Protein AF-A0A023AZH9-F1 (afdb_monomer_lite)

Structure (mmCIF, N/CA/C/O backbone):
data_AF-A0A023AZH9-F1
#
_entry.id   AF-A0A023AZH9-F1
#
loop_
_atom_site.group_PDB
_atom_site.id
_atom_site.type_symbol
_atom_site.label_atom_id
_atom_site.label_alt_id
_atom_site.label_comp_id
_atom_site.label_asym_id
_atom_site.label_entity_id
_atom_site.label_seq_id
_atom_site.pdbx_PDB_ins_code
_atom_site.Cartn_x
_atom_site.Cartn_y
_atom_site.Cartn_z
_atom_site.occupancy
_atom_site.B_iso_or_equiv
_atom_site.auth_seq_id
_atom_site.auth_comp_id
_atom_site.auth_asym_id
_atom_site.auth_atom_id
_atom_site.pdbx_PDB_model_num
ATOM 1 N N . MET A 1 1 ? -17.544 7.666 34.321 1.00 59.31 1 MET A N 1
ATOM 2 C CA . MET A 1 1 ? -16.775 6.590 33.650 1.00 59.31 1 MET A CA 1
ATOM 3 C C . MET A 1 1 ? -17.242 6.341 32.219 1.00 59.31 1 MET A C 1
ATOM 5 O O . MET A 1 1 ? -16.391 6.324 31.348 1.00 59.31 1 MET A O 1
ATOM 9 N N . SER A 1 2 ? -18.548 6.223 31.940 1.00 65.75 2 SER A N 1
ATOM 10 C CA . SER A 1 2 ? -19.050 5.993 30.568 1.00 65.75 2 SER A CA 1
ATOM 11 C C . SER A 1 2 ? -18.672 7.094 29.550 1.00 65.75 2 SER A C 1
ATOM 13 O O . SER A 1 2 ? -18.297 6.763 28.431 1.00 65.75 2 SER A O 1
ATOM 15 N N . ALA A 1 3 ? -18.655 8.377 29.942 1.00 75.12 3 ALA A N 1
ATOM 16 C CA . ALA A 1 3 ? -18.287 9.485 29.044 1.00 75.12 3 ALA A CA 1
ATOM 17 C C . ALA A 1 3 ? -16.852 9.382 28.479 1.00 75.12 3 ALA A C 1
ATOM 19 O O . ALA A 1 3 ? -16.666 9.530 27.276 1.00 75.12 3 ALA A O 1
ATOM 20 N N . ASN A 1 4 ? -15.863 9.030 29.312 1.00 84.88 4 ASN A N 1
ATOM 21 C CA . ASN A 1 4 ? -14.469 8.876 28.868 1.00 84.88 4 ASN A CA 1
ATOM 22 C C . ASN A 1 4 ? -14.304 7.706 27.883 1.00 84.88 4 ASN A C 1
ATOM 24 O O . ASN A 1 4 ? -13.522 7.798 26.945 1.00 84.88 4 ASN A O 1
ATOM 28 N N . LEU A 1 5 ? -15.062 6.617 28.067 1.00 84.31 5 LEU A N 1
ATOM 29 C CA . LEU A 1 5 ? -15.028 5.470 27.152 1.00 84.31 5 LEU A CA 1
ATOM 30 C C . LEU A 1 5 ? -15.640 5.805 25.785 1.00 84.31 5 LEU A C 1
ATOM 32 O O . LEU A 1 5 ? -15.160 5.317 24.766 1.00 84.31 5 LEU A O 1
ATOM 36 N N . LEU A 1 6 ? -16.682 6.642 25.750 1.00 84.88 6 LEU A N 1
ATOM 37 C CA . LEU A 1 6 ? -17.296 7.107 24.502 1.00 84.88 6 LEU A CA 1
ATOM 38 C C . LEU A 1 6 ? -16.375 8.061 23.732 1.00 84.88 6 LEU A C 1
ATOM 40 O O . LEU A 1 6 ? -16.278 7.966 22.508 1.00 84.88 6 LEU A O 1
ATOM 44 N N . GLU A 1 7 ? -15.674 8.949 24.437 1.00 90.19 7 GLU A N 1
ATOM 45 C CA . GLU A 1 7 ? -14.670 9.830 23.836 1.00 90.19 7 GLU A CA 1
ATOM 46 C C . GLU A 1 7 ? -13.495 9.027 23.260 1.00 90.19 7 GLU A C 1
ATOM 48 O O . GLU A 1 7 ? -13.085 9.247 22.116 1.00 90.19 7 GLU A O 1
ATOM 53 N N . GLU A 1 8 ? -13.017 8.025 24.002 1.00 90.88 8 GLU A N 1
ATOM 54 C CA . GLU A 1 8 ? -11.967 7.125 23.534 1.00 90.88 8 GLU A CA 1
ATOM 55 C C . GLU A 1 8 ? -12.415 6.295 22.322 1.00 90.88 8 GLU A C 1
ATOM 57 O O . GLU A 1 8 ? -11.681 6.211 21.336 1.00 90.88 8 GLU A O 1
ATOM 62 N N . LEU A 1 9 ? -13.644 5.766 22.323 1.00 90.00 9 LEU A N 1
ATOM 63 C CA . LEU A 1 9 ? -14.215 5.073 21.165 1.00 90.00 9 LEU A CA 1
ATOM 64 C C . LEU A 1 9 ? -14.250 5.981 19.926 1.00 90.00 9 LEU A C 1
ATOM 66 O O . LEU A 1 9 ? -13.848 5.563 18.840 1.00 90.00 9 LEU A O 1
ATOM 70 N N . ASN A 1 10 ? -14.690 7.232 20.079 1.00 90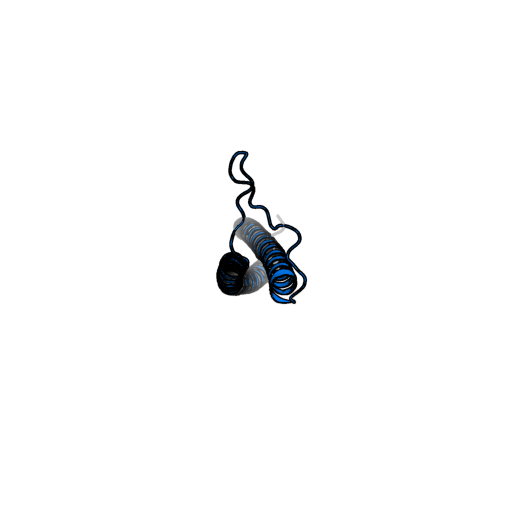.94 10 ASN A N 1
ATOM 71 C CA . ASN A 1 10 ? -14.753 8.188 18.975 1.00 90.94 10 ASN A CA 1
ATOM 72 C C . ASN A 1 10 ? -13.355 8.537 18.428 1.00 90.94 10 ASN A C 1
ATOM 74 O O . ASN A 1 10 ? -13.156 8.597 17.211 1.00 90.94 10 ASN A O 1
ATOM 78 N N . SER A 1 11 ? -12.368 8.699 19.313 1.00 93.31 11 SER A N 1
ATOM 79 C CA . SER A 1 11 ? -10.965 8.907 18.936 1.00 93.31 11 SER A CA 1
ATOM 80 C C . SER A 1 11 ? -10.402 7.713 18.150 1.00 93.31 11 SER A C 1
ATOM 82 O O . SER A 1 11 ? -9.840 7.879 17.061 1.00 93.31 11 SER A O 1
ATOM 84 N N . GLN A 1 12 ? -10.635 6.488 18.632 1.00 93.00 12 GLN A N 1
ATOM 85 C CA . GLN A 1 12 ? -10.188 5.264 17.959 1.00 93.00 12 GLN A CA 1
ATOM 86 C C . GLN A 1 12 ? -10.889 5.056 16.607 1.00 93.00 12 GLN A C 1
ATOM 88 O O . GLN A 1 12 ? -10.245 4.651 15.637 1.00 93.00 12 GLN A O 1
ATOM 93 N N . LEU A 1 13 ? -12.180 5.392 16.496 1.00 93.31 13 LEU A N 1
ATOM 94 C CA . LEU A 1 13 ? -12.920 5.358 15.229 1.00 93.31 13 LEU A CA 1
ATOM 95 C C . LEU A 1 13 ? -12.338 6.339 14.206 1.00 93.31 13 LEU A C 1
ATOM 97 O O . LEU A 1 13 ? -12.188 5.991 13.033 1.00 93.31 13 LEU A O 1
ATOM 101 N N . SER A 1 14 ? -11.981 7.550 14.639 1.00 94.88 14 SER A N 1
ATOM 102 C CA . SER A 1 14 ? -11.315 8.538 13.783 1.00 94.88 14 SER A CA 1
ATOM 103 C C . SER A 1 14 ? -9.965 8.019 13.272 1.00 94.88 14 SER A C 1
ATOM 105 O O . SER A 1 14 ? -9.691 8.055 12.071 1.00 94.88 14 SER A O 1
ATOM 107 N N . SER A 1 15 ? -9.159 7.434 14.162 1.00 94.19 15 SER A N 1
ATOM 108 C CA . SER A 1 15 ? -7.870 6.825 13.812 1.00 94.19 15 SER A CA 1
ATOM 109 C C . SER A 1 15 ? -8.015 5.657 12.823 1.00 94.19 15 SER A C 1
ATOM 111 O O . SER A 1 15 ? -7.279 5.575 11.837 1.00 94.19 15 SER A O 1
ATOM 113 N N . ALA A 1 16 ? -9.013 4.787 13.016 1.00 95.38 16 ALA A N 1
ATOM 114 C CA . ALA A 1 16 ? -9.306 3.692 12.091 1.00 95.38 16 ALA A CA 1
ATOM 115 C C . ALA A 1 16 ? -9.692 4.203 10.692 1.00 95.38 16 ALA A C 1
ATOM 117 O O . ALA A 1 16 ? -9.178 3.698 9.693 1.00 95.38 16 ALA A O 1
ATOM 118 N N . ARG A 1 17 ? -10.522 5.251 10.605 1.00 96.44 17 ARG A N 1
ATOM 119 C CA . ARG A 1 17 ? -10.871 5.897 9.326 1.00 96.44 17 ARG A CA 1
ATOM 120 C C . ARG A 1 17 ? -9.651 6.509 8.639 1.00 96.44 17 ARG A C 1
ATOM 122 O O . ARG A 1 17 ? -9.510 6.388 7.424 1.00 96.44 17 ARG A O 1
ATOM 129 N N . ALA A 1 18 ? -8.746 7.126 9.398 1.00 96.12 18 ALA A N 1
ATOM 130 C CA . ALA A 1 18 ? -7.501 7.662 8.852 1.00 96.12 18 ALA A CA 1
ATOM 131 C C . ALA A 1 18 ? -6.613 6.552 8.257 1.00 96.12 18 ALA A C 1
ATOM 133 O O . ALA A 1 18 ? -6.044 6.726 7.179 1.00 96.12 18 ALA A O 1
ATOM 134 N N . LEU A 1 19 ? -6.531 5.388 8.910 1.00 95.44 19 LEU A N 1
ATOM 135 C CA . LEU A 1 19 ? -5.822 4.222 8.371 1.00 95.44 19 LEU A CA 1
ATOM 136 C C . LEU A 1 19 ? -6.483 3.684 7.094 1.00 95.44 19 LEU A C 1
ATOM 138 O O . LEU A 1 19 ? -5.779 3.367 6.138 1.00 95.44 19 LEU A O 1
ATOM 142 N N . GLU A 1 20 ? -7.815 3.628 7.034 1.00 96.38 20 GLU A N 1
ATOM 143 C CA . GLU A 1 20 ? -8.540 3.237 5.816 1.00 96.38 20 GLU A CA 1
ATOM 144 C C . GLU A 1 20 ? -8.242 4.186 4.644 1.00 96.38 20 GLU A C 1
ATOM 146 O O . GLU A 1 20 ? -7.988 3.730 3.526 1.00 96.38 20 GLU A O 1
ATOM 151 N N . GLN A 1 21 ? -8.168 5.496 4.900 1.00 97.19 21 GLN A N 1
ATOM 152 C CA . GLN A 1 21 ? -7.752 6.477 3.894 1.00 97.19 21 GLN A CA 1
ATOM 153 C C . GLN A 1 21 ? -6.295 6.280 3.452 1.00 97.19 21 GLN A C 1
ATOM 155 O O . GLN A 1 21 ? -6.002 6.347 2.258 1.00 97.19 21 GLN A O 1
ATOM 160 N N . GLN A 1 22 ? -5.375 6.002 4.380 1.00 95.75 22 GLN A N 1
ATOM 161 C CA . GLN A 1 22 ? -3.970 5.737 4.047 1.00 95.75 22 GLN A CA 1
ATOM 162 C C . GLN A 1 22 ? -3.815 4.488 3.170 1.00 95.75 22 GLN A C 1
ATOM 164 O O . GLN A 1 22 ? -3.088 4.533 2.177 1.00 95.75 22 GLN A O 1
ATOM 169 N N . ILE A 1 23 ? -4.544 3.413 3.481 1.00 97.25 23 ILE A N 1
ATOM 170 C CA . ILE A 1 23 ? -4.609 2.187 2.669 1.00 97.25 23 ILE A CA 1
ATOM 171 C C . ILE A 1 23 ? -5.127 2.508 1.268 1.00 97.25 23 ILE A C 1
ATOM 173 O O . ILE A 1 23 ? -4.504 2.146 0.270 1.00 97.25 23 ILE A O 1
ATOM 177 N N . PHE A 1 24 ? -6.243 3.235 1.174 1.00 97.62 24 PHE A N 1
ATOM 178 C CA . PHE A 1 24 ? -6.809 3.634 -0.111 1.00 97.62 24 PHE A CA 1
ATOM 179 C C . PHE A 1 24 ? -5.793 4.407 -0.965 1.00 97.62 24 PHE A C 1
ATOM 181 O O . PHE A 1 24 ? -5.577 4.079 -2.133 1.00 97.62 24 PHE A O 1
ATOM 188 N N . MET A 1 25 ? -5.112 5.389 -0.371 1.00 96.50 25 MET A N 1
ATOM 189 C CA . MET A 1 25 ? -4.111 6.194 -1.070 1.00 96.50 25 MET A CA 1
ATOM 190 C C . MET A 1 25 ? -2.874 5.381 -1.468 1.00 96.50 25 MET A C 1
ATOM 192 O O . MET A 1 25 ? -2.362 5.566 -2.573 1.00 96.50 25 MET A O 1
ATOM 196 N N . ALA A 1 26 ? -2.400 4.470 -0.615 1.00 95.12 26 ALA A N 1
ATOM 197 C CA . ALA A 1 26 ? -1.280 3.585 -0.931 1.00 95.12 26 ALA A CA 1
ATOM 198 C C . ALA A 1 26 ? -1.606 2.677 -2.128 1.00 95.12 26 ALA A C 1
ATOM 200 O O . ALA A 1 26 ? -0.818 2.583 -3.070 1.00 95.12 26 ALA A O 1
ATOM 201 N N . ARG A 1 27 ? -2.804 2.085 -2.147 1.00 97.25 27 ARG A N 1
ATOM 202 C CA . ARG A 1 27 ? -3.279 1.236 -3.253 1.00 97.25 27 ARG A CA 1
ATOM 203 C C . ARG A 1 27 ? -3.474 2.010 -4.542 1.00 97.25 27 ARG A C 1
ATOM 205 O O . ARG A 1 27 ? -3.112 1.520 -5.608 1.00 97.25 27 ARG A O 1
ATOM 212 N N . ARG A 1 28 ? -4.007 3.230 -4.455 1.00 97.31 28 ARG A N 1
ATOM 213 C CA . ARG A 1 28 ? -4.118 4.121 -5.610 1.00 97.31 28 ARG A CA 1
ATOM 214 C C . ARG A 1 28 ? -2.742 4.393 -6.224 1.00 97.31 28 ARG A C 1
ATOM 216 O O . ARG A 1 28 ? -2.571 4.169 -7.417 1.00 97.31 28 ARG A O 1
ATOM 223 N N . LYS A 1 29 ? -1.757 4.786 -5.409 1.00 96.00 29 LYS A N 1
ATOM 224 C CA . LYS A 1 29 ? -0.374 5.011 -5.866 1.00 96.00 29 LYS A CA 1
ATOM 225 C C . LYS A 1 29 ? 0.247 3.752 -6.471 1.00 96.00 29 LYS A C 1
ATOM 227 O O . LYS A 1 29 ? 0.925 3.833 -7.490 1.00 96.00 29 LYS A O 1
ATOM 232 N N . LEU A 1 30 ? -0.002 2.585 -5.873 1.00 96.00 30 LEU A N 1
ATOM 233 C CA . LEU A 1 30 ? 0.470 1.308 -6.410 1.00 96.00 30 LEU A CA 1
ATOM 234 C C . LEU A 1 30 ? -0.119 1.029 -7.799 1.00 96.00 30 LEU A C 1
ATOM 236 O O . LEU A 1 30 ? 0.616 0.637 -8.700 1.00 96.00 30 LEU A O 1
ATOM 240 N N . ASN A 1 31 ? -1.415 1.274 -7.995 1.00 96.38 31 ASN A N 1
ATOM 241 C CA . ASN A 1 31 ? -2.064 1.110 -9.297 1.00 96.38 31 ASN A CA 1
ATOM 242 C C . ASN A 1 31 ? -1.529 2.092 -10.348 1.00 96.38 31 ASN A C 1
ATOM 244 O O . ASN A 1 31 ? -1.282 1.692 -11.484 1.00 96.38 31 ASN A O 1
ATOM 248 N N . GLU A 1 32 ? -1.314 3.354 -9.976 1.00 95.44 32 GLU A N 1
ATOM 249 C CA . GLU A 1 32 ? -0.706 4.361 -10.855 1.00 95.44 32 GLU A CA 1
ATOM 250 C C . GLU A 1 32 ? 0.714 3.939 -11.279 1.00 95.44 32 GLU A C 1
ATOM 252 O O . GLU A 1 32 ? 1.049 3.991 -12.463 1.00 95.44 32 GLU A O 1
ATOM 257 N N . ASN A 1 33 ? 1.519 3.424 -10.344 1.00 95.94 33 ASN A N 1
ATOM 258 C CA . ASN A 1 33 ? 2.860 2.911 -10.627 1.00 95.94 33 ASN A CA 1
ATOM 259 C C . ASN A 1 33 ? 2.837 1.663 -11.537 1.00 95.94 33 ASN A C 1
ATOM 261 O O . ASN A 1 33 ? 3.610 1.571 -12.494 1.00 95.94 33 ASN A O 1
ATOM 265 N N . LEU A 1 34 ? 1.917 0.723 -11.295 1.00 95.50 34 LEU A N 1
ATOM 266 C CA . LEU A 1 34 ? 1.728 -0.449 -12.158 1.00 95.50 34 LEU A CA 1
ATOM 267 C C . LEU A 1 34 ? 1.360 -0.041 -13.589 1.00 95.50 34 LEU A C 1
ATOM 269 O O . LEU A 1 34 ? 1.867 -0.624 -14.546 1.00 95.50 34 LEU A O 1
ATOM 273 N N . LEU A 1 35 ? 0.505 0.973 -13.749 1.00 96.25 35 LEU A N 1
ATOM 274 C CA . LEU A 1 35 ? 0.155 1.504 -15.064 1.00 96.25 35 LEU A CA 1
ATOM 275 C C . LEU A 1 35 ? 1.357 2.167 -15.749 1.00 96.25 35 LEU A C 1
ATOM 277 O O . LEU A 1 35 ? 1.563 1.943 -16.940 1.00 96.25 35 LEU A O 1
ATOM 281 N N . ALA A 1 36 ? 2.158 2.943 -15.013 1.00 91.62 36 ALA A N 1
ATOM 282 C CA . ALA A 1 36 ? 3.392 3.532 -15.535 1.00 91.62 36 ALA A CA 1
ATOM 283 C C . ALA A 1 36 ? 4.377 2.451 -16.008 1.00 91.62 36 ALA A C 1
ATOM 285 O O . ALA A 1 36 ? 4.905 2.544 -17.111 1.00 91.62 36 ALA A O 1
ATOM 286 N N . THR A 1 37 ? 4.526 1.372 -15.234 1.00 93.69 37 THR A N 1
ATOM 287 C CA . THR A 1 37 ? 5.397 0.239 -15.590 1.00 93.69 37 THR A CA 1
ATOM 288 C C . THR A 1 37 ? 4.950 -0.418 -16.887 1.00 93.69 37 THR A C 1
ATOM 290 O O . THR A 1 37 ? 5.762 -0.600 -17.784 1.00 93.69 37 THR A O 1
ATOM 293 N N . LYS A 1 38 ? 3.648 -0.697 -17.034 1.00 93.38 38 LYS A N 1
ATOM 294 C CA . LYS A 1 38 ? 3.096 -1.281 -18.267 1.00 93.38 38 LYS A CA 1
ATOM 295 C C . LYS A 1 38 ? 3.324 -0.394 -19.489 1.00 93.38 38 LYS A C 1
ATOM 297 O O . LYS A 1 38 ? 3.587 -0.902 -20.571 1.00 93.38 38 LYS A O 1
ATOM 302 N N . ARG A 1 39 ? 3.211 0.929 -19.329 1.00 88.69 39 ARG A N 1
ATOM 303 C CA . ARG A 1 39 ? 3.477 1.886 -20.415 1.00 88.69 39 ARG A CA 1
ATOM 304 C C . ARG A 1 39 ? 4.951 1.893 -20.810 1.00 88.69 39 ARG A C 1
ATOM 306 O O . ARG A 1 39 ? 5.241 1.885 -21.999 1.00 88.69 39 ARG A O 1
ATOM 313 N N . ALA A 1 40 ? 5.856 1.880 -19.833 1.00 87.00 40 ALA A N 1
ATOM 314 C CA . ALA A 1 40 ? 7.291 1.812 -20.088 1.00 87.00 40 ALA A CA 1
ATOM 315 C C . ALA A 1 40 ? 7.693 0.478 -20.745 1.00 87.00 40 ALA A C 1
ATOM 317 O O . ALA A 1 40 ? 8.475 0.475 -21.690 1.00 87.00 40 ALA A O 1
ATOM 318 N N . GLU A 1 41 ? 7.115 -0.644 -20.302 1.00 89.81 41 GLU A N 1
ATOM 319 C CA . GLU A 1 41 ? 7.317 -1.967 -20.912 1.00 89.81 41 GLU A CA 1
ATOM 320 C C . GLU A 1 41 ? 6.822 -2.001 -22.367 1.00 89.81 41 GLU A C 1
ATOM 322 O O . GLU A 1 41 ? 7.558 -2.453 -23.239 1.00 89.81 41 GLU A O 1
ATOM 327 N N . ALA A 1 42 ? 5.639 -1.445 -22.656 1.00 87.75 42 ALA A N 1
ATOM 328 C CA . ALA A 1 42 ? 5.122 -1.348 -24.024 1.00 87.75 42 ALA A CA 1
ATOM 329 C C . ALA A 1 42 ? 5.999 -0.458 -24.928 1.00 87.75 42 ALA A C 1
ATOM 331 O O . ALA A 1 42 ? 6.265 -0.812 -26.073 1.00 87.75 42 ALA A O 1
ATOM 332 N N . ALA A 1 43 ? 6.494 0.673 -24.411 1.00 85.38 43 ALA A N 1
ATOM 333 C CA . ALA A 1 43 ? 7.413 1.540 -25.149 1.00 85.38 43 ALA A CA 1
ATOM 334 C C . ALA A 1 43 ? 8.755 0.845 -25.434 1.00 85.38 43 ALA A C 1
ATOM 336 O O . ALA A 1 43 ? 9.334 1.015 -26.506 1.00 85.38 43 ALA A O 1
ATOM 337 N N . LEU A 1 44 ? 9.250 0.041 -24.488 1.00 86.31 44 LEU A N 1
ATOM 338 C CA . LEU A 1 44 ? 10.464 -0.747 -24.680 1.00 86.31 44 LEU A CA 1
ATOM 339 C C . LEU A 1 44 ? 10.258 -1.819 -25.759 1.00 86.31 44 LEU A C 1
ATOM 341 O O . LEU A 1 44 ? 11.138 -2.013 -26.596 1.00 86.31 44 LEU A O 1
ATOM 345 N N . GLU A 1 45 ? 9.104 -2.488 -25.765 1.00 86.50 45 GLU A N 1
ATOM 346 C CA . GLU A 1 45 ? 8.742 -3.478 -26.784 1.00 86.50 45 GLU A CA 1
ATOM 347 C C . GLU A 1 45 ? 8.683 -2.846 -28.182 1.00 86.50 45 GLU A C 1
ATOM 349 O O . GLU A 1 45 ? 9.326 -3.351 -29.099 1.00 86.50 45 GLU A O 1
ATOM 354 N N . GLU A 1 46 ? 8.032 -1.686 -28.332 1.00 82.12 46 GLU A N 1
ATOM 355 C CA . GLU A 1 46 ? 7.984 -0.940 -29.600 1.00 82.12 46 GLU A CA 1
ATOM 356 C C . GLU A 1 46 ? 9.397 -0.651 -30.138 1.00 82.12 46 GLU A C 1
ATOM 358 O O . GLU A 1 46 ? 9.704 -0.951 -31.290 1.00 82.12 46 GLU A O 1
ATOM 363 N N . ILE A 1 47 ? 10.293 -0.166 -29.274 1.00 75.94 47 ILE A N 1
ATOM 364 C CA . ILE A 1 47 ? 11.682 0.189 -29.608 1.00 75.94 47 ILE A CA 1
ATOM 365 C C . ILE A 1 47 ? 12.545 -1.038 -29.955 1.00 75.94 47 ILE A C 1
ATOM 367 O O . ILE A 1 47 ? 13.488 -0.929 -30.740 1.00 75.94 47 ILE A O 1
ATOM 371 N N . THR A 1 48 ? 12.252 -2.200 -29.365 1.00 75.19 48 THR A N 1
ATOM 372 C CA . THR A 1 48 ? 13.042 -3.438 -29.521 1.00 75.19 48 THR A CA 1
ATOM 373 C C . THR A 1 48 ? 12.489 -4.407 -30.569 1.00 75.19 48 THR A C 1
ATOM 375 O O . THR A 1 48 ? 13.191 -5.339 -30.954 1.00 75.19 48 THR A O 1
ATOM 378 N N . SER A 1 49 ? 11.278 -4.163 -31.078 1.00 76.56 49 SER A N 1
ATOM 379 C CA . SER A 1 49 ? 10.591 -4.990 -32.083 1.00 76.56 49 SER A CA 1
ATOM 380 C C . SER A 1 49 ? 11.229 -4.988 -33.483 1.00 76.56 49 SER A C 1
ATOM 382 O O . SER A 1 49 ? 10.874 -5.818 -34.318 1.00 76.56 49 SER A O 1
ATOM 384 N N . GLY A 1 50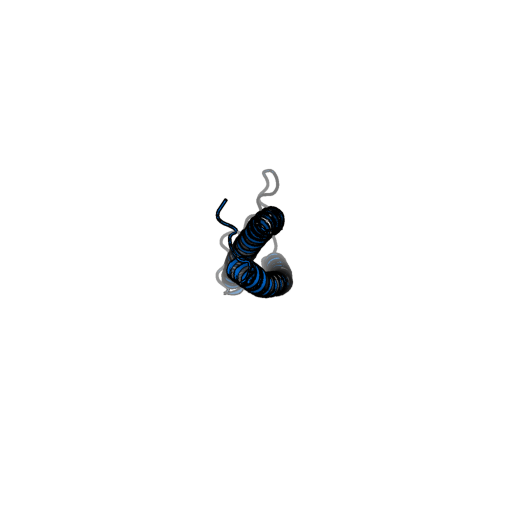 ? 12.185 -4.092 -33.758 1.00 61.00 50 GLY A N 1
ATOM 385 C CA . GLY A 1 50 ? 12.881 -4.015 -35.048 1.00 61.00 50 GLY A CA 1
ATOM 386 C C . GLY A 1 50 ? 12.111 -3.285 -36.158 1.00 61.00 50 GLY A C 1
ATOM 387 O O . GLY A 1 50 ? 12.641 -3.150 -37.262 1.00 61.00 50 GLY A O 1
ATOM 388 N N . GLU A 1 51 ? 10.909 -2.763 -35.888 1.00 56.75 51 GLU A N 1
ATOM 389 C CA . GLU A 1 51 ? 10.306 -1.734 -36.740 1.00 56.75 51 GLU A CA 1
ATOM 390 C C . GLU A 1 51 ? 11.191 -0.473 -36.698 1.00 56.75 51 GLU A C 1
ATOM 392 O O . GLU A 1 51 ? 11.652 -0.086 -35.618 1.00 56.75 51 GLU A O 1
ATOM 397 N N . PRO A 1 52 ? 11.486 0.180 -37.843 1.00 52.34 52 PRO A N 1
ATOM 398 C CA . PRO A 1 52 ? 12.276 1.402 -37.835 1.00 52.34 52 PRO A CA 1
ATOM 399 C C . PRO A 1 52 ? 11.591 2.403 -36.897 1.00 52.34 52 PRO A C 1
ATOM 401 O O . PRO A 1 52 ? 10.405 2.689 -37.097 1.00 52.34 52 PRO A O 1
ATOM 404 N N . PRO A 1 53 ? 12.295 2.933 -35.876 1.00 52.25 53 PRO A N 1
ATOM 405 C CA . PRO A 1 53 ? 11.673 3.818 -34.909 1.00 52.25 53 PRO A CA 1
ATOM 406 C C . PRO A 1 53 ? 11.040 4.970 -35.680 1.00 52.25 53 PRO A C 1
ATOM 408 O O . PRO A 1 53 ? 11.709 5.624 -36.490 1.00 52.25 53 PRO A O 1
ATOM 411 N N . LYS A 1 54 ? 9.744 5.219 -35.457 1.00 55.81 54 LYS A N 1
ATOM 412 C CA . LYS A 1 54 ? 9.069 6.431 -35.932 1.00 55.81 54 LYS A CA 1
ATOM 413 C C . LYS A 1 54 ? 9.752 7.615 -35.256 1.00 55.81 54 LYS A C 1
ATOM 415 O O . LYS A 1 54 ? 9.291 8.030 -34.206 1.00 55.81 54 LYS A O 1
ATOM 420 N N . ARG A 1 55 ? 10.890 8.073 -35.801 1.00 49.94 55 ARG A N 1
ATOM 421 C CA . ARG A 1 55 ? 11.735 9.189 -35.339 1.00 49.94 55 ARG A CA 1
ATOM 422 C C . ARG A 1 55 ? 11.436 9.569 -33.884 1.00 49.94 55 ARG A C 1
ATOM 424 O O . ARG A 1 55 ? 10.628 10.455 -33.625 1.00 49.94 55 ARG A O 1
ATOM 431 N N . THR A 1 56 ? 12.022 8.845 -32.936 1.00 52.03 56 THR A N 1
ATOM 432 C CA . THR A 1 56 ? 11.734 9.054 -31.516 1.00 52.03 56 THR A CA 1
ATOM 433 C C . THR A 1 56 ? 12.432 10.317 -31.047 1.00 52.03 56 THR A C 1
ATOM 435 O O . THR A 1 56 ? 13.656 10.416 -30.980 1.00 52.03 56 THR A O 1
ATOM 438 N N . PHE A 1 57 ? 11.610 11.315 -30.791 1.00 52.88 57 PHE A N 1
ATOM 439 C CA . PHE A 1 57 ? 12.002 12.683 -30.564 1.00 52.88 57 PHE A CA 1
ATOM 440 C C . PHE A 1 57 ? 11.826 13.024 -29.081 1.00 52.88 57 PHE A C 1
ATOM 442 O O . PHE A 1 57 ? 10.713 12.977 -28.563 1.00 52.88 57 PHE A O 1
ATOM 449 N N . SER A 1 58 ? 12.913 13.380 -28.394 1.00 48.81 58 SER A N 1
ATOM 450 C CA . SER A 1 58 ? 12.848 13.928 -27.031 1.00 48.81 58 SER A CA 1
ATOM 451 C C . SER A 1 58 ? 12.530 15.424 -27.088 1.00 48.81 58 SER A C 1
ATOM 453 O O . SER A 1 58 ? 13.177 16.161 -27.836 1.00 48.81 58 SER A O 1
ATOM 455 N N . GLN A 1 59 ? 11.542 15.891 -26.317 1.00 47.78 59 GLN A N 1
ATOM 456 C CA . GLN A 1 59 ? 11.206 17.313 -26.228 1.00 47.78 59 GLN A CA 1
ATOM 457 C C . GLN A 1 59 ? 12.096 17.992 -25.178 1.00 47.78 59 GLN A C 1
ATOM 459 O O . GLN A 1 59 ? 11.687 18.230 -24.045 1.00 47.78 59 GLN A O 1
ATOM 464 N N . ALA A 1 60 ? 13.324 18.328 -25.566 1.00 43.53 60 ALA A N 1
ATOM 465 C CA . ALA A 1 60 ? 14.170 19.233 -24.798 1.00 43.53 60 ALA A CA 1
ATOM 466 C C . ALA A 1 60 ? 14.100 20.633 -25.428 1.00 43.53 60 ALA A C 1
ATOM 468 O O . ALA A 1 60 ? 14.718 20.900 -26.455 1.00 43.53 60 ALA A O 1
ATOM 469 N N . GLY A 1 61 ? 13.304 21.528 -24.836 1.00 43.50 61 GL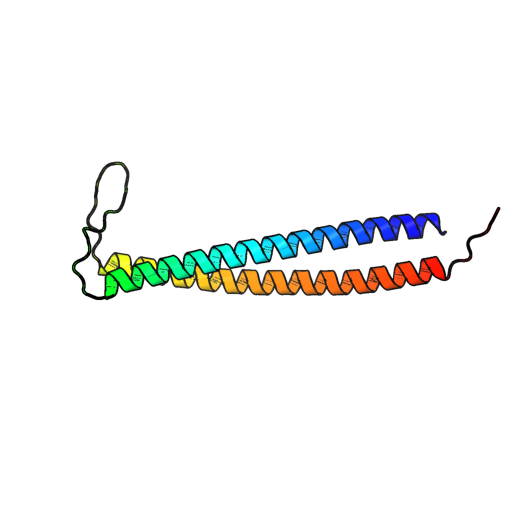Y A N 1
ATOM 470 C CA . GLY A 1 61 ? 13.474 22.979 -24.995 1.00 43.50 61 GLY A CA 1
ATOM 471 C C . GLY A 1 61 ? 13.503 23.557 -26.419 1.00 43.50 61 GLY A C 1
ATOM 472 O O . GLY A 1 61 ? 14.167 24.565 -26.606 1.00 43.50 61 GLY A O 1
ATOM 473 N N . GLN A 1 62 ? 12.750 22.995 -27.378 1.00 43.72 62 GLN A N 1
ATOM 474 C CA . GLN A 1 62 ? 12.656 23.397 -28.805 1.00 43.72 62 GLN A CA 1
ATOM 475 C C . GLN A 1 62 ? 13.614 22.695 -29.792 1.00 43.72 62 GLN A C 1
ATOM 477 O O . GLN A 1 62 ? 13.574 23.010 -30.980 1.00 43.72 62 GLN A O 1
ATOM 482 N N . ALA A 1 63 ? 14.395 21.693 -29.375 1.00 42.75 63 ALA A N 1
ATOM 483 C CA . ALA A 1 63 ? 15.169 20.860 -30.300 1.00 42.75 63 ALA A CA 1
ATOM 484 C C . ALA A 1 63 ? 14.745 19.389 -30.226 1.00 42.75 63 ALA A C 1
ATOM 486 O O . ALA A 1 63 ? 14.669 18.783 -29.160 1.00 42.75 63 ALA A O 1
ATOM 487 N N . PHE A 1 64 ? 14.495 18.810 -31.393 1.00 49.31 64 PHE A N 1
ATOM 488 C CA . PHE A 1 64 ? 14.234 17.394 -31.565 1.00 49.31 64 PHE A CA 1
ATOM 489 C C . PHE A 1 64 ? 15.566 16.641 -31.669 1.00 49.31 64 PHE A C 1
ATOM 491 O O . PHE A 1 64 ? 16.168 16.576 -32.740 1.00 49.31 64 PHE A O 1
ATOM 498 N N . VAL A 1 65 ? 16.052 16.100 -30.548 1.00 52.78 65 VAL A N 1
ATOM 499 C CA . VAL A 1 65 ? 17.303 15.324 -30.517 1.00 52.78 65 VAL A CA 1
ATOM 500 C C . VAL A 1 65 ? 16.996 13.859 -30.813 1.00 52.78 65 VAL A C 1
ATOM 502 O O . VAL A 1 65 ? 16.185 13.241 -30.121 1.00 52.78 65 VAL A O 1
ATOM 505 N N . ALA A 1 66 ? 17.650 13.302 -31.835 1.00 54.84 66 ALA A N 1
ATOM 506 C CA . ALA A 1 66 ? 17.652 11.866 -32.080 1.00 54.84 66 ALA A CA 1
ATOM 507 C C . ALA A 1 66 ? 18.463 11.184 -30.970 1.00 54.84 66 ALA A C 1
ATOM 509 O O . ALA A 1 66 ? 19.688 11.291 -30.929 1.00 54.84 66 ALA A O 1
ATOM 510 N N . VAL A 1 67 ? 17.778 10.517 -30.043 1.00 60.72 67 VAL A N 1
ATOM 511 C CA . VAL A 1 67 ? 18.428 9.661 -29.045 1.00 60.72 67 VAL A CA 1
ATOM 512 C C . VAL A 1 67 ? 18.655 8.293 -29.690 1.00 60.72 67 VAL A C 1
ATOM 514 O O . VAL A 1 67 ? 17.715 7.773 -30.299 1.00 60.72 67 VAL A O 1
ATOM 517 N N . PRO A 1 68 ? 19.855 7.689 -29.586 1.00 63.56 68 PRO A N 1
ATOM 518 C CA . PRO A 1 68 ? 20.065 6.329 -30.059 1.00 63.56 68 PRO A CA 1
ATOM 519 C C . PRO A 1 68 ? 19.035 5.381 -29.438 1.00 63.56 68 PRO A C 1
ATOM 521 O O . PRO A 1 68 ? 18.816 5.392 -28.225 1.00 63.56 68 PRO A O 1
ATOM 524 N N . THR A 1 69 ? 18.410 4.553 -30.272 1.00 70.69 69 THR A N 1
ATOM 525 C CA . THR A 1 69 ? 17.370 3.583 -29.892 1.00 70.69 69 THR A CA 1
ATOM 526 C C . THR A 1 69 ? 17.815 2.700 -28.721 1.00 70.69 69 THR A C 1
ATOM 528 O O . THR A 1 69 ? 17.044 2.454 -27.798 1.00 70.69 69 THR A O 1
ATOM 531 N N . GLU A 1 70 ? 19.092 2.306 -28.701 1.00 72.06 70 GLU A N 1
ATOM 532 C CA . GLU A 1 70 ? 19.701 1.526 -27.620 1.00 72.06 70 GLU A CA 1
ATOM 533 C C . GLU A 1 70 ? 19.794 2.301 -26.294 1.00 72.06 70 GLU A C 1
ATOM 535 O O . GLU A 1 70 ? 19.467 1.760 -25.239 1.00 72.06 70 GLU A O 1
ATOM 540 N N . THR A 1 71 ? 20.155 3.589 -26.333 1.00 78.25 71 THR A N 1
ATOM 541 C CA . THR A 1 71 ? 20.178 4.458 -25.145 1.00 78.25 71 THR A CA 1
ATOM 542 C C . THR A 1 71 ? 18.773 4.657 -24.579 1.00 78.25 71 THR A C 1
ATOM 544 O O . THR A 1 71 ? 18.583 4.608 -23.366 1.00 78.25 71 THR A O 1
ATOM 547 N N . MET A 1 72 ? 17.766 4.833 -25.438 1.00 79.19 72 MET A N 1
ATOM 548 C CA . MET A 1 72 ? 16.374 4.965 -24.998 1.00 79.19 72 MET A CA 1
ATOM 549 C C . MET A 1 72 ? 15.829 3.653 -24.417 1.00 79.19 72 MET A C 1
ATOM 551 O O . MET A 1 72 ? 15.167 3.676 -23.380 1.00 79.19 72 MET A O 1
ATOM 555 N N . ALA A 1 73 ? 16.163 2.512 -25.026 1.00 84.00 73 ALA A N 1
ATOM 556 C CA . ALA A 1 73 ? 15.827 1.196 -24.491 1.00 84.00 73 ALA A CA 1
ATOM 557 C C . ALA A 1 73 ? 16.453 0.970 -23.107 1.00 84.00 73 ALA A C 1
ATOM 559 O O . ALA A 1 73 ? 15.783 0.471 -22.205 1.00 84.00 73 ALA A O 1
ATOM 560 N N . GLN A 1 74 ? 17.717 1.361 -22.913 1.00 87.56 74 GLN A N 1
ATOM 561 C CA . GLN A 1 74 ? 18.369 1.236 -21.612 1.00 87.56 74 GLN A CA 1
ATOM 562 C C . GLN A 1 74 ? 17.725 2.143 -20.556 1.00 87.56 74 GLN A C 1
ATOM 564 O O . GLN A 1 74 ? 17.404 1.663 -19.473 1.00 87.56 74 GLN A O 1
ATOM 569 N N . ASN A 1 75 ? 17.428 3.400 -20.897 1.00 87.25 75 ASN A N 1
ATOM 570 C CA . ASN A 1 75 ? 16.729 4.316 -19.992 1.00 87.25 75 ASN A CA 1
ATOM 571 C C . ASN A 1 75 ? 15.366 3.760 -19.550 1.00 87.25 75 ASN A C 1
ATOM 573 O O . ASN A 1 75 ? 15.029 3.823 -18.370 1.00 87.25 75 ASN A O 1
ATOM 577 N N . LEU A 1 76 ? 14.599 3.168 -20.474 1.00 89.25 76 LEU A N 1
ATOM 578 C CA . LEU A 1 76 ? 13.319 2.533 -20.147 1.00 89.25 76 LEU A CA 1
ATOM 579 C C . LEU A 1 76 ? 13.497 1.311 -19.238 1.00 89.25 76 LEU A C 1
ATOM 581 O O . LEU A 1 76 ? 12.700 1.118 -18.324 1.00 89.25 76 LEU A O 1
ATOM 585 N N . ARG A 1 77 ? 14.539 0.491 -19.439 1.00 92.50 77 ARG A N 1
ATOM 586 C CA . ARG A 1 77 ? 14.843 -0.635 -18.535 1.00 92.50 77 ARG A CA 1
ATOM 587 C C . ARG A 1 77 ? 15.153 -0.154 -17.121 1.00 92.50 77 ARG A C 1
ATOM 589 O O . ARG A 1 77 ? 14.631 -0.730 -16.165 1.00 92.50 77 ARG A O 1
ATOM 596 N N . ASP A 1 78 ? 15.953 0.898 -16.997 1.00 94.06 78 ASP A N 1
ATOM 597 C CA . ASP A 1 78 ? 16.315 1.482 -15.705 1.00 94.06 78 ASP A CA 1
ATOM 598 C C . ASP A 1 78 ? 15.081 2.092 -15.014 1.00 94.06 78 ASP A C 1
ATOM 600 O O . ASP A 1 78 ? 14.861 1.880 -13.818 1.00 94.06 78 ASP A O 1
ATOM 604 N N . GLU A 1 79 ? 14.210 2.767 -15.774 1.00 93.25 79 GLU A N 1
ATOM 605 C CA . GLU A 1 79 ? 12.932 3.291 -15.282 1.00 93.25 79 GLU A CA 1
ATOM 606 C C . GLU A 1 79 ? 11.998 2.167 -14.805 1.00 93.25 79 GLU A C 1
ATOM 608 O O . GLU A 1 79 ? 11.465 2.230 -13.695 1.00 93.25 79 GLU A O 1
ATOM 613 N N . ILE A 1 80 ? 11.841 1.096 -15.590 1.00 95.06 80 ILE A N 1
ATOM 614 C CA . ILE A 1 80 ? 11.049 -0.084 -15.214 1.00 95.06 80 ILE A CA 1
ATOM 615 C C . ILE A 1 80 ? 11.587 -0.702 -13.919 1.00 95.06 80 ILE A C 1
ATOM 617 O O . ILE A 1 80 ? 10.802 -1.063 -13.037 1.00 95.06 80 ILE A O 1
ATOM 621 N N . ALA A 1 81 ? 12.910 -0.816 -13.773 1.00 96.06 81 ALA A N 1
ATOM 622 C CA . ALA A 1 81 ? 13.531 -1.335 -12.559 1.00 96.06 81 ALA A CA 1
ATOM 623 C C . ALA A 1 81 ? 13.231 -0.441 -11.342 1.00 96.06 81 ALA A C 1
ATOM 625 O O . ALA A 1 81 ? 12.830 -0.941 -10.287 1.00 96.06 81 ALA A O 1
ATOM 626 N N . ALA A 1 82 ? 13.342 0.882 -11.493 1.00 95.12 82 ALA A N 1
ATOM 627 C CA . ALA A 1 82 ? 13.007 1.839 -10.442 1.00 95.12 82 ALA A CA 1
ATOM 628 C C . ALA A 1 82 ? 11.519 1.775 -10.045 1.00 95.12 82 ALA A C 1
ATOM 630 O O . ALA A 1 82 ? 11.189 1.762 -8.853 1.00 95.12 82 ALA A O 1
ATOM 631 N N . LEU A 1 83 ? 10.616 1.665 -11.024 1.00 95.12 83 LEU A N 1
ATOM 632 C CA . LEU A 1 83 ? 9.182 1.512 -10.787 1.00 95.12 83 LEU A CA 1
ATOM 633 C C . LEU A 1 83 ? 8.877 0.214 -10.031 1.00 95.12 83 LEU A C 1
ATOM 635 O O . LEU A 1 83 ? 8.176 0.256 -9.019 1.00 95.12 83 LEU A O 1
ATOM 639 N N . LYS A 1 84 ? 9.462 -0.920 -10.440 1.00 95.44 84 LYS A N 1
ATOM 640 C CA . LYS A 1 84 ? 9.310 -2.215 -9.751 1.00 95.44 84 LYS A CA 1
ATOM 641 C C . LYS A 1 84 ? 9.807 -2.161 -8.305 1.00 95.44 84 LYS A C 1
ATOM 643 O O . LYS A 1 84 ? 9.111 -2.637 -7.409 1.00 95.44 84 LYS A O 1
ATOM 648 N N . ASN A 1 85 ? 10.939 -1.506 -8.047 1.00 96.31 85 ASN A N 1
ATOM 649 C CA . ASN A 1 85 ? 11.426 -1.287 -6.682 1.00 96.31 85 ASN A CA 1
ATOM 650 C C . ASN A 1 85 ? 10.438 -0.454 -5.848 1.00 96.31 85 ASN A C 1
ATOM 652 O O . ASN A 1 85 ? 10.119 -0.809 -4.712 1.00 96.31 85 ASN A O 1
ATOM 656 N N . SER A 1 86 ? 9.887 0.617 -6.425 1.00 94.81 86 SER A N 1
ATOM 657 C CA . SER A 1 86 ? 8.862 1.437 -5.769 1.00 94.81 86 SER A CA 1
ATOM 658 C C . SER A 1 86 ? 7.584 0.643 -5.455 1.00 94.81 86 SER A C 1
ATOM 660 O O . SER A 1 86 ? 7.001 0.817 -4.382 1.00 94.81 86 SER A O 1
ATOM 662 N N . GLN A 1 87 ? 7.171 -0.287 -6.325 1.00 96.12 87 GLN A N 1
ATOM 663 C CA . GLN A 1 87 ? 6.026 -1.171 -6.064 1.00 96.12 87 GLN A CA 1
ATOM 664 C C . GLN A 1 87 ? 6.246 -2.062 -4.845 1.00 96.12 87 GLN A C 1
ATOM 666 O O . GLN A 1 87 ? 5.309 -2.254 -4.072 1.00 96.12 87 GLN A O 1
ATOM 671 N N . THR A 1 88 ? 7.453 -2.600 -4.660 1.00 95.69 88 THR A N 1
ATOM 672 C CA . THR A 1 88 ? 7.793 -3.405 -3.478 1.00 95.69 88 THR A CA 1
ATOM 673 C C . THR A 1 88 ? 7.589 -2.592 -2.201 1.00 95.69 88 THR A C 1
ATOM 675 O O . THR A 1 88 ? 6.843 -3.011 -1.317 1.00 95.69 88 THR A O 1
ATOM 678 N N . VAL A 1 89 ? 8.125 -1.369 -2.158 1.00 95.31 89 VAL A N 1
ATOM 679 C CA . VAL A 1 89 ? 7.968 -0.459 -1.009 1.00 95.31 89 VAL A CA 1
ATOM 680 C C . VAL A 1 89 ? 6.496 -0.114 -0.752 1.00 95.31 89 VAL A C 1
ATOM 682 O O . VAL A 1 89 ? 6.044 -0.101 0.397 1.00 95.31 89 VAL A O 1
ATOM 685 N N . LEU A 1 90 ? 5.715 0.146 -1.806 1.00 93.25 90 LEU A N 1
ATOM 686 C CA . LEU A 1 90 ? 4.286 0.453 -1.685 1.00 93.25 90 LEU A CA 1
ATOM 687 C C . LEU A 1 90 ? 3.473 -0.741 -1.166 1.00 93.25 90 LEU A C 1
ATOM 689 O O . LEU A 1 90 ? 2.590 -0.546 -0.332 1.00 93.25 90 LEU A O 1
ATOM 693 N N . LYS A 1 91 ? 3.785 -1.966 -1.606 1.00 95.12 91 LYS A N 1
ATOM 694 C CA . LYS A 1 91 ? 3.144 -3.199 -1.115 1.00 95.12 91 LYS A CA 1
ATOM 695 C C . LYS A 1 91 ? 3.439 -3.438 0.364 1.00 95.12 91 LYS A C 1
ATOM 697 O O . LYS A 1 91 ? 2.522 -3.721 1.129 1.00 95.12 91 LYS A O 1
ATOM 702 N N . GLU A 1 92 ? 4.693 -3.278 0.780 1.00 95.69 92 GLU A N 1
ATOM 703 C CA . GLU A 1 92 ? 5.077 -3.381 2.193 1.00 95.69 92 GLU A CA 1
ATOM 704 C C . GLU A 1 92 ? 4.384 -2.317 3.051 1.00 95.69 92 GLU A C 1
ATOM 706 O O . GLU A 1 92 ? 3.941 -2.589 4.168 1.00 95.69 92 GLU A O 1
ATOM 711 N N . THR A 1 93 ? 4.261 -1.100 2.521 1.00 93.19 93 THR A N 1
ATOM 712 C CA . THR A 1 93 ? 3.576 0.006 3.196 1.00 93.19 93 THR A CA 1
ATOM 713 C C . THR A 1 93 ? 2.078 -0.272 3.359 1.00 93.19 93 THR A C 1
ATOM 715 O O . THR A 1 93 ? 1.553 -0.100 4.461 1.00 93.19 93 THR A O 1
ATOM 718 N N . ASP A 1 94 ? 1.394 -0.758 2.314 1.00 95.00 94 ASP A N 1
ATOM 719 C CA . ASP A 1 94 ? -0.016 -1.180 2.394 1.00 95.00 94 ASP A CA 1
ATOM 720 C C . ASP A 1 94 ? -0.207 -2.273 3.451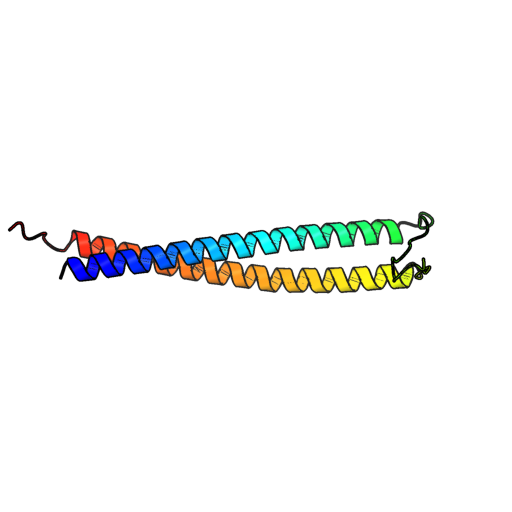 1.00 95.00 94 ASP A C 1
ATOM 722 O O . ASP A 1 94 ? -1.069 -2.144 4.320 1.00 95.00 94 ASP A O 1
ATOM 726 N N . ALA A 1 95 ? 0.649 -3.300 3.443 1.00 95.88 95 ALA A N 1
ATOM 727 C CA . ALA A 1 95 ? 0.583 -4.399 4.403 1.00 95.88 95 ALA A CA 1
ATOM 728 C C . ALA A 1 95 ? 0.686 -3.905 5.857 1.00 95.88 95 ALA A C 1
ATOM 730 O O . ALA A 1 95 ? -0.128 -4.293 6.699 1.00 95.88 95 ALA A O 1
ATOM 731 N N . LYS A 1 96 ? 1.617 -2.982 6.138 1.00 96.62 96 LYS A N 1
ATOM 732 C CA . LYS A 1 96 ? 1.764 -2.361 7.466 1.00 96.62 96 LYS A CA 1
ATOM 733 C C . LYS A 1 96 ? 0.516 -1.582 7.882 1.00 96.62 96 LYS A C 1
ATOM 735 O O . LYS A 1 96 ? 0.109 -1.651 9.042 1.00 96.62 96 LYS A O 1
ATOM 740 N N . PHE A 1 97 ? -0.111 -0.836 6.971 1.00 96.12 97 PHE A N 1
ATOM 741 C CA . PHE A 1 97 ? -1.348 -0.119 7.295 1.00 96.12 97 PHE A CA 1
ATOM 742 C C . PHE A 1 97 ? -2.525 -1.065 7.535 1.00 96.12 97 PHE A C 1
ATOM 744 O O . PHE A 1 97 ? -3.290 -0.853 8.476 1.00 96.12 97 PHE A O 1
ATOM 751 N N . VAL A 1 98 ? -2.647 -2.131 6.742 1.00 96.12 98 VAL A N 1
ATOM 752 C CA . VAL A 1 98 ? -3.678 -3.163 6.920 1.00 96.12 98 VAL A CA 1
ATOM 753 C C . VAL A 1 98 ? -3.530 -3.860 8.274 1.00 96.12 98 VAL A C 1
ATOM 755 O O . VAL A 1 98 ? -4.528 -4.059 8.970 1.00 96.12 98 VAL A O 1
ATOM 758 N N . GLU A 1 99 ? -2.305 -4.191 8.685 1.00 97.25 99 GLU A N 1
ATOM 759 C CA . GLU A 1 99 ? -2.034 -4.776 10.001 1.00 97.25 99 GLU A CA 1
ATOM 760 C C . GLU A 1 99 ? -2.435 -3.822 11.135 1.00 97.25 99 GLU A C 1
ATOM 762 O O . GLU A 1 99 ? -3.173 -4.207 12.045 1.00 97.25 99 GLU A O 1
ATOM 767 N N . ARG A 1 100 ? -2.035 -2.547 11.049 1.00 96.25 100 ARG A N 1
ATOM 768 C CA . ARG A 1 100 ? -2.435 -1.518 12.023 1.00 96.25 100 ARG A CA 1
ATOM 769 C C . ARG A 1 100 ? -3.951 -1.366 12.106 1.00 96.25 100 ARG A C 1
ATOM 771 O O . ARG A 1 100 ? -4.488 -1.289 13.209 1.00 96.25 100 ARG A O 1
ATOM 778 N N . LEU A 1 101 ? -4.645 -1.360 10.967 1.00 97.12 101 LEU A N 1
ATOM 779 C CA . LEU A 1 101 ? -6.104 -1.275 10.929 1.00 97.12 101 LEU A CA 1
ATOM 780 C C . LEU A 1 101 ? -6.752 -2.494 11.591 1.00 97.12 101 LEU A C 1
ATOM 782 O O . LEU A 1 101 ? -7.714 -2.338 12.339 1.00 97.12 101 LEU A O 1
ATOM 786 N N . AR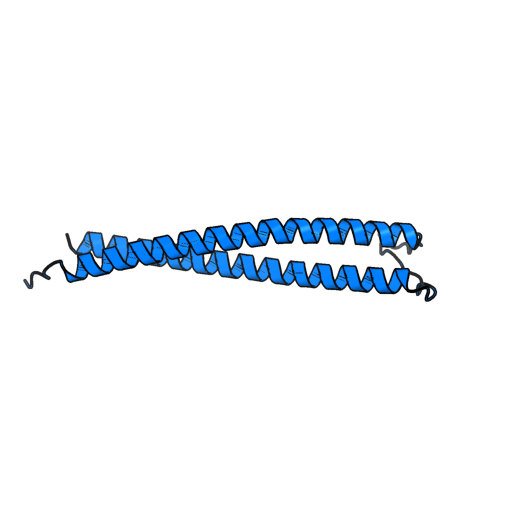G A 1 102 ? -6.227 -3.703 11.354 1.00 96.50 102 ARG A N 1
ATOM 787 C CA . ARG 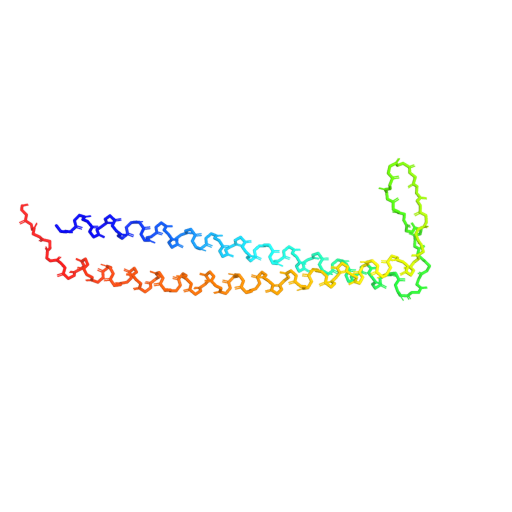A 1 102 ? -6.706 -4.923 12.020 1.00 96.50 102 ARG A CA 1
ATOM 788 C C . ARG A 1 102 ? -6.566 -4.807 13.537 1.00 96.50 102 ARG A C 1
ATOM 790 O O . ARG A 1 102 ? -7.530 -5.074 14.251 1.00 96.50 102 ARG A O 1
ATOM 797 N N . ASN A 1 103 ? -5.408 -4.358 14.017 1.00 95.88 103 ASN A N 1
ATOM 798 C CA . ASN A 1 103 ? -5.178 -4.154 15.446 1.00 95.88 103 ASN A CA 1
ATOM 799 C C . ASN A 1 103 ? -6.150 -3.114 16.021 1.00 95.88 103 ASN A C 1
ATOM 801 O O . ASN A 1 103 ? -6.788 -3.380 17.037 1.00 95.88 103 ASN A O 1
ATOM 805 N N . LYS A 1 104 ? -6.381 -1.994 15.321 1.00 94.19 104 LYS A N 1
ATOM 806 C CA . LYS A 1 104 ? -7.375 -0.997 15.750 1.00 94.19 104 LYS A CA 1
ATOM 807 C C . LYS A 1 104 ? -8.807 -1.507 15.749 1.00 94.19 104 LYS A C 1
ATOM 809 O O . LYS A 1 104 ? -9.547 -1.194 16.672 1.00 94.19 104 LYS A O 1
ATOM 814 N N . LYS A 1 105 ? -9.200 -2.347 14.792 1.00 94.62 105 LYS A N 1
ATOM 815 C CA . LYS A 1 105 ? -10.522 -2.994 14.808 1.00 94.62 105 LYS A CA 1
ATOM 816 C C . LYS A 1 105 ? -10.694 -3.916 16.019 1.00 94.62 105 LYS A C 1
ATOM 818 O O . LYS A 1 105 ? -11.771 -3.941 16.609 1.00 94.62 105 LYS A O 1
ATOM 823 N N . ASN A 1 106 ? -9.638 -4.618 16.432 1.00 95.56 106 ASN A N 1
ATOM 824 C CA . ASN A 1 106 ? -9.669 -5.437 17.645 1.00 95.56 106 ASN A CA 1
ATOM 825 C C . ASN A 1 106 ? -9.799 -4.581 18.914 1.00 95.56 106 ASN A C 1
ATOM 827 O O . ASN A 1 106 ? -10.608 -4.903 19.781 1.00 95.56 106 ASN A O 1
ATOM 831 N N . GLU A 1 107 ? -9.042 -3.486 19.016 1.00 93.69 107 GLU A N 1
ATOM 832 C CA . GLU A 1 107 ? -9.140 -2.540 20.138 1.00 93.69 107 GLU A CA 1
ATOM 833 C C . GLU A 1 107 ? -10.532 -1.893 20.221 1.00 93.69 107 GLU A C 1
ATOM 835 O O . GLU A 1 107 ? -11.120 -1.832 21.300 1.00 93.69 107 GLU A O 1
ATOM 840 N N . LEU A 1 108 ? -11.094 -1.478 19.080 1.00 93.62 108 LEU A N 1
ATOM 841 C CA . LEU A 1 108 ? -12.452 -0.938 18.989 1.00 93.62 108 LEU A CA 1
ATOM 842 C C . LEU A 1 108 ? -13.487 -1.927 19.519 1.00 93.62 108 LEU A C 1
ATOM 844 O O . LEU A 1 108 ? -14.305 -1.558 20.355 1.00 93.62 108 LEU A O 1
ATOM 848 N N . LYS A 1 109 ? -13.405 -3.195 19.106 1.00 93.50 109 LYS A N 1
ATOM 849 C CA . LYS A 1 109 ? -14.306 -4.239 19.600 1.00 93.50 109 LYS A CA 1
ATOM 850 C C . LYS A 1 109 ? -14.222 -4.391 21.123 1.00 93.50 109 LYS A C 1
ATOM 852 O O . LYS A 1 109 ? -15.247 -4.466 21.791 1.00 93.50 109 LYS A O 1
ATOM 857 N N . GLN A 1 110 ? -13.013 -4.375 21.688 1.00 91.94 110 GLN A N 1
ATOM 858 C CA . GLN A 1 110 ? -12.835 -4.442 23.143 1.00 91.94 110 GLN A CA 1
ATOM 859 C C . GLN A 1 110 ? -13.432 -3.224 23.863 1.00 91.94 110 GLN A C 1
ATOM 861 O O . GLN A 1 110 ? -13.990 -3.372 24.949 1.00 91.94 110 GLN A O 1
ATOM 866 N N . LEU A 1 111 ? -13.315 -2.023 23.287 1.00 90.44 111 LEU A N 1
ATOM 867 C CA . LEU A 1 111 ? -13.930 -0.811 23.836 1.00 90.44 111 LEU A CA 1
ATOM 868 C C . LEU A 1 111 ? -15.458 -0.877 23.771 1.00 90.44 111 LEU A C 1
ATOM 870 O O . LEU A 1 111 ? -16.118 -0.579 24.764 1.00 90.44 111 LEU A O 1
ATOM 874 N N . GLU A 1 112 ? -16.017 -1.319 22.646 1.00 89.69 112 GLU A N 1
ATOM 875 C CA . GLU A 1 112 ? -17.458 -1.532 22.489 1.00 89.69 112 GLU A CA 1
ATOM 876 C C . GLU A 1 112 ? -17.998 -2.529 23.521 1.00 89.69 112 GLU A C 1
ATOM 878 O O . GLU A 1 112 ? -19.012 -2.259 24.166 1.00 89.69 112 GLU A O 1
ATOM 883 N N . ASP A 1 113 ? -17.306 -3.652 23.726 1.00 91.38 113 ASP A N 1
ATOM 884 C CA . ASP A 1 113 ? -17.694 -4.665 24.710 1.00 91.38 113 ASP A CA 1
ATOM 885 C C . ASP A 1 113 ? -17.637 -4.109 26.146 1.00 91.38 113 ASP A C 1
ATOM 887 O O . ASP A 1 113 ? -18.562 -4.328 26.932 1.00 91.38 113 ASP A O 1
ATOM 891 N N . LYS A 1 114 ? -16.613 -3.310 26.487 1.00 88.81 114 LYS A N 1
ATOM 892 C CA . LYS A 1 114 ? -16.519 -2.624 27.792 1.00 88.81 114 LYS A CA 1
ATOM 893 C C . LYS A 1 114 ? -17.643 -1.614 28.006 1.00 88.81 114 LYS A C 1
ATOM 895 O O . LYS A 1 114 ? -18.184 -1.526 29.108 1.00 88.81 114 LYS A O 1
ATOM 900 N N . ILE A 1 115 ? -18.002 -0.852 26.973 1.00 86.25 115 ILE A N 1
ATOM 901 C CA . ILE A 1 115 ? -19.108 0.111 27.039 1.00 86.25 115 ILE A CA 1
ATOM 902 C C . ILE A 1 115 ? -20.422 -0.628 27.301 1.00 86.25 115 ILE A C 1
ATOM 904 O O . ILE A 1 115 ? -21.151 -0.242 28.209 1.00 86.25 115 ILE A O 1
ATOM 908 N N . LYS A 1 116 ? -20.688 -1.726 26.580 1.00 85.31 116 LYS A N 1
ATOM 909 C CA . LYS A 1 116 ? -21.890 -2.557 26.777 1.00 85.31 116 LYS A CA 1
ATOM 910 C C . LYS A 1 116 ? -21.947 -3.203 28.162 1.00 85.31 116 LYS A C 1
ATOM 912 O O . LYS A 1 116 ? -23.026 -3.319 28.732 1.00 85.31 116 LYS A O 1
ATOM 917 N N . ALA A 1 117 ? -20.801 -3.614 28.702 1.00 85.12 117 ALA A N 1
ATOM 918 C CA . ALA A 1 117 ? -20.700 -4.190 30.041 1.00 85.12 117 ALA A CA 1
ATOM 919 C C . ALA A 1 117 ? -20.822 -3.146 31.168 1.00 85.12 117 ALA A C 1
ATOM 921 O O . ALA A 1 117 ? -21.002 -3.515 32.328 1.00 85.12 117 ALA A O 1
ATOM 922 N N . THR A 1 118 ? -20.722 -1.848 30.855 1.00 76.56 118 THR A N 1
ATOM 923 C CA . THR A 1 118 ? -20.882 -0.780 31.844 1.00 76.56 118 THR A CA 1
ATOM 924 C C . THR A 1 118 ? -22.376 -0.502 32.039 1.00 76.56 118 THR A C 1
ATOM 926 O O . THR A 1 118 ? -23.023 -0.046 31.096 1.00 76.56 118 THR A O 1
ATOM 929 N N . PRO A 1 119 ? -22.956 -0.726 33.234 1.00 64.00 119 PRO A N 1
ATOM 930 C CA . PRO A 1 119 ? -24.360 -0.416 33.464 1.00 64.00 119 PRO A CA 1
ATOM 931 C C . PRO A 1 119 ? -24.589 1.083 33.267 1.00 64.00 119 PRO A C 1
ATOM 933 O O . PRO A 1 119 ? -23.961 1.918 33.929 1.00 64.00 119 PRO A O 1
ATOM 936 N N . VAL A 1 120 ? -25.495 1.429 32.352 1.00 60.19 120 VAL A N 1
ATOM 937 C CA . VAL A 1 120 ? -26.001 2.794 32.227 1.00 60.19 120 VAL A CA 1
ATOM 938 C C . VAL A 1 120 ? -26.801 3.055 33.498 1.00 60.19 120 VAL A C 1
ATOM 940 O O . VAL A 1 120 ? -27.908 2.547 33.655 1.00 60.19 120 VAL A O 1
ATOM 943 N N . LYS A 1 121 ? -26.220 3.787 34.454 1.00 49.56 121 LYS A N 1
ATOM 944 C CA . LYS A 1 121 ? -26.993 4.322 35.576 1.00 49.56 121 LYS A CA 1
ATOM 945 C C . LYS A 1 121 ? -28.021 5.283 34.983 1.00 49.56 121 LYS A C 1
ATOM 947 O O . LYS A 1 121 ? -27.658 6.381 34.571 1.00 49.56 121 LYS A O 1
ATOM 952 N N . ALA A 1 122 ? -29.268 4.830 34.890 1.00 42.78 122 ALA A N 1
ATOM 953 C CA . ALA A 1 122 ? -30.411 5.705 34.705 1.00 42.78 122 ALA A CA 1
ATOM 954 C C . ALA A 1 122 ? -30.537 6.542 35.985 1.00 42.78 122 ALA A C 1
ATOM 956 O O . ALA A 1 122 ? -30.847 5.994 37.043 1.00 42.78 122 ALA A O 1
ATOM 957 N N . ASN A 1 123 ? -30.192 7.824 35.893 1.00 42.78 123 ASN A N 1
ATOM 958 C CA . ASN A 1 123 ? -30.649 8.840 36.837 1.00 42.78 123 ASN A CA 1
ATOM 959 C C . ASN A 1 123 ? -31.900 9.490 36.256 1.00 42.78 123 ASN A C 1
ATOM 961 O O . ASN A 1 123 ? -31.900 9.709 35.022 1.00 42.78 123 ASN A O 1
#

Secondary structure (DSSP, 8-state):
-HHHHHHHHHHHHHHHHHHHHHHHHHHHHHHHHHHHHHHHHHHHHHHHS-SPP---EEEETTEEEE--HHHHHHHHHHHHHHHHHHHHHHHHHHHHHHHHHHHHHHHHHHHHHHHHHS-----

Radius of gyration: 25.79 Å; chains: 1; bounding box: 51×29×75 Å

pLDDT: mean 83.15, std 17.09, range [42.75, 97.62]

Sequence (123 aa):
MSANLLEELNSQLSSARALEQQIFMARRKLNENLLATKRAEAALEEITSGEPPKRTFSQAGQAFVAVPTETMAQNLRDEIAALKNSQTVLKETDAKFVERLRNKKNELKQLEDKIKATPVKAN

Organism: Gregarina niphandrodes (NCBI:txid110365)

Foldseek 3Di:
DLVVLVVVLVVLVVVLVVLVVVLVVLVVVLVVLVVVLVVLVVVLCQLPVPDDPPQDFDPDPPDGDRDPSVNSSVVSVVVSVVSVVVSVVSVVSSVVSVVVSVVSVVVSVVSVVVSVVDDPPDD

InterPro domains:
  IPR009053 Prefoldin [G3DSA:1.10.287.370] (3-117)